Protein AF-A0A937XBZ3-F1 (afdb_monomer_lite)

Secondary structure (DSSP, 8-state):
--PPPP------SS-EEEEEEEEEEETTEEEEEEEEEEE---PPPPTT---EEEEE--TT---SEEEETTTTEEEEETTSHHHHHHHHT-HHHHHHHHHHHHHHHHHHHHTTTS-HHHHHHHHHHHHHHHHTT-

Structure (mmCIF, N/CA/C/O backbone):
data_AF-A0A937XBZ3-F1
#
_entry.id   AF-A0A937XBZ3-F1
#
loop_
_atom_site.group_PDB
_atom_site.id
_atom_site.type_symbol
_atom_site.label_atom_id
_atom_site.label_alt_id
_atom_site.label_comp_id
_atom_site.label_asym_id
_atom_site.label_entity_id
_atom_site.label_seq_id
_atom_site.pdbx_PDB_ins_code
_atom_site.Cartn_x
_atom_site.Cartn_y
_atom_site.Cartn_z
_atom_site.occupancy
_atom_site.B_iso_or_equiv
_atom_site.auth_seq_id
_atom_site.auth_comp_id
_atom_site.auth_asym_id
_atom_site.auth_atom_id
_atom_site.pdbx_PDB_model_num
ATOM 1 N N . THR A 1 1 ? -13.347 13.093 42.600 1.00 49.16 1 THR A N 1
ATOM 2 C CA . THR A 1 1 ? -13.948 12.603 41.342 1.00 49.16 1 THR A CA 1
ATOM 3 C C . THR A 1 1 ? -14.000 11.097 41.435 1.00 49.16 1 THR A C 1
ATOM 5 O O . THR A 1 1 ? -12.951 10.484 41.548 1.00 49.16 1 THR A O 1
ATOM 8 N N . ALA A 1 2 ? -15.192 10.512 41.553 1.00 55.62 2 ALA A N 1
ATOM 9 C CA . ALA A 1 2 ? -15.325 9.060 41.628 1.00 55.62 2 ALA A CA 1
ATOM 10 C C . ALA A 1 2 ? -15.100 8.494 40.222 1.00 55.62 2 ALA A C 1
ATOM 12 O O . ALA A 1 2 ? -15.876 8.796 39.316 1.00 55.62 2 ALA A O 1
ATOM 13 N N . GLU A 1 3 ? -14.011 7.757 40.021 1.00 67.31 3 GLU A N 1
ATOM 14 C CA . GLU A 1 3 ? -13.832 6.978 38.798 1.00 67.31 3 GLU A CA 1
ATOM 15 C C . GLU A 1 3 ? -14.975 5.960 38.705 1.00 67.31 3 GLU A C 1
ATOM 17 O O . GLU A 1 3 ? -15.281 5.256 39.669 1.00 67.31 3 GLU A O 1
ATOM 22 N N . GLY A 1 4 ? -15.673 5.959 37.567 1.00 68.94 4 GLY A N 1
ATOM 23 C CA . GLY A 1 4 ? -16.759 5.020 37.304 1.00 68.94 4 GLY A CA 1
ATOM 24 C C . GLY A 1 4 ? -16.253 3.581 37.126 1.00 68.94 4 GLY A C 1
ATOM 25 O O . GLY A 1 4 ? -15.047 3.354 37.020 1.00 68.94 4 GLY A O 1
ATOM 26 N N . PRO A 1 5 ? -17.161 2.592 37.071 1.00 72.06 5 PRO A N 1
ATOM 27 C CA . PRO A 1 5 ? -16.789 1.198 36.849 1.00 72.06 5 PRO A CA 1
ATOM 28 C C . PRO A 1 5 ? -16.111 1.014 35.483 1.00 72.06 5 PRO A C 1
ATOM 30 O O . PRO A 1 5 ? -16.562 1.558 34.475 1.00 72.06 5 PRO A O 1
ATOM 33 N N . THR A 1 6 ? -15.040 0.222 35.444 1.00 77.25 6 THR A N 1
ATOM 34 C CA . THR A 1 6 ? -14.333 -0.154 34.214 1.00 77.25 6 THR A CA 1
ATOM 35 C C . THR A 1 6 ? -14.788 -1.532 33.729 1.00 77.25 6 THR A C 1
ATOM 37 O O . THR A 1 6 ? -15.087 -2.420 34.526 1.00 77.25 6 THR A O 1
ATOM 40 N N . ALA A 1 7 ? -14.841 -1.722 32.408 1.00 73.06 7 ALA A N 1
ATOM 41 C CA . ALA A 1 7 ? -15.132 -3.010 31.781 1.00 73.06 7 ALA A CA 1
ATOM 42 C C . ALA A 1 7 ? -13.984 -3.390 30.840 1.00 73.06 7 ALA A C 1
ATOM 44 O O . ALA A 1 7 ? -13.518 -2.561 30.060 1.00 73.06 7 ALA A O 1
ATOM 45 N N . THR A 1 8 ? -13.534 -4.643 30.913 1.00 76.75 8 THR A N 1
ATOM 46 C CA . THR A 1 8 ? -12.537 -5.207 29.993 1.00 76.75 8 THR A CA 1
ATOM 47 C C . THR A 1 8 ? -13.205 -6.284 29.153 1.00 76.75 8 THR A C 1
ATOM 49 O O . THR A 1 8 ? -13.941 -7.113 29.686 1.00 76.75 8 THR A O 1
ATOM 52 N N . LEU A 1 9 ? -12.955 -6.271 27.846 1.00 72.94 9 LEU A N 1
ATOM 53 C CA . LEU A 1 9 ? -13.446 -7.280 26.913 1.00 72.94 9 LEU A CA 1
ATOM 54 C C . LEU A 1 9 ? -12.285 -8.171 26.479 1.00 72.94 9 LEU A C 1
ATOM 56 O O . LEU A 1 9 ? -11.186 -7.682 26.218 1.00 72.94 9 LEU A O 1
ATOM 60 N N . LEU A 1 10 ? -12.549 -9.469 26.371 1.00 76.00 10 LEU A N 1
ATOM 61 C CA . LEU A 1 10 ? -11.662 -10.402 25.689 1.00 76.00 10 LEU A CA 1
ATOM 62 C C . LEU A 1 10 ? -12.083 -10.450 24.222 1.00 76.00 10 LEU A C 1
ATOM 64 O O . LEU A 1 10 ? -13.251 -10.691 23.917 1.00 76.00 10 LEU A O 1
ATOM 68 N N . ALA A 1 11 ? -11.142 -10.170 23.325 1.00 74.75 11 ALA A N 1
ATOM 69 C CA . ALA A 1 11 ? -11.373 -10.348 21.902 1.00 74.75 11 ALA A CA 1
ATOM 70 C C . ALA A 1 11 ? -11.571 -11.837 21.571 1.00 74.75 11 ALA A C 1
ATOM 72 O O . ALA A 1 11 ? -11.030 -12.697 22.267 1.00 74.75 11 ALA A O 1
ATOM 73 N N . GLY A 1 12 ? -12.344 -12.124 20.520 1.00 71.38 12 GLY A N 1
ATOM 74 C CA . GLY A 1 12 ? -12.479 -13.483 19.992 1.00 71.38 12 GLY A CA 1
ATOM 75 C C . GLY A 1 12 ? -11.179 -13.999 19.366 1.00 71.38 12 GLY A C 1
ATOM 76 O O . GLY A 1 12 ? -10.202 -13.262 19.234 1.00 71.38 12 GLY A O 1
ATOM 77 N N . ASP A 1 13 ? -11.186 -15.268 18.957 1.00 72.62 13 ASP A N 1
ATOM 78 C CA . ASP A 1 13 ? -10.000 -15.934 18.400 1.00 72.62 13 ASP A CA 1
ATOM 79 C C . ASP A 1 13 ? -9.610 -15.429 16.997 1.00 72.62 13 ASP A C 1
ATOM 81 O O . ASP A 1 13 ? -8.480 -15.643 16.549 1.00 72.62 13 ASP A O 1
ATOM 85 N N . GLU A 1 14 ? -10.523 -14.740 16.308 1.00 72.62 14 GLU A N 1
ATOM 86 C CA . GLU A 1 14 ? -10.306 -14.191 14.970 1.00 72.62 14 GLU A CA 1
ATOM 87 C C . GLU A 1 14 ? -9.945 -12.700 14.993 1.00 72.62 14 GLU A C 1
ATOM 89 O O . GLU A 1 14 ? -10.428 -11.919 15.817 1.00 72.62 14 GLU A O 1
ATOM 94 N N . GLU A 1 15 ? -9.099 -12.295 14.043 1.00 80.12 15 GLU A N 1
ATOM 95 C CA . GLU A 1 15 ? -8.822 -10.883 13.784 1.00 80.12 15 GLU A CA 1
ATOM 96 C C . GLU A 1 15 ? -10.062 -10.193 13.212 1.00 80.12 15 GLU A C 1
ATOM 98 O O . GLU A 1 15 ? -10.763 -10.747 12.365 1.00 80.12 15 GLU A O 1
ATOM 103 N N . GLY A 1 16 ? -10.320 -8.954 13.627 1.00 79.12 16 GLY A N 1
ATOM 104 C CA . GLY A 1 16 ? -11.500 -8.248 13.148 1.00 79.12 16 GLY A CA 1
ATOM 105 C C . GLY A 1 16 ? -11.733 -6.879 13.767 1.00 79.12 16 GLY A C 1
ATOM 106 O O . GLY A 1 16 ? -11.054 -6.449 14.703 1.00 79.12 16 GLY A O 1
ATOM 107 N N . GLU A 1 17 ? -12.718 -6.182 13.206 1.00 80.19 17 GLU A N 1
ATOM 108 C CA . GLU A 1 17 ? -13.237 -4.930 13.747 1.00 80.19 17 GLU A CA 1
ATOM 109 C C . GLU A 1 17 ? -14.314 -5.232 14.795 1.00 80.19 17 GLU A C 1
ATOM 111 O O . GLU A 1 17 ? -15.304 -5.911 14.523 1.00 80.19 17 GLU A O 1
ATOM 116 N N . GLY A 1 18 ? -14.110 -4.724 16.006 1.00 78.69 18 GLY A N 1
ATOM 117 C CA . GLY A 1 18 ? -15.051 -4.803 17.112 1.00 78.69 18 GLY A CA 1
ATOM 118 C C . GLY A 1 18 ? -15.719 -3.459 17.387 1.00 78.69 18 GLY A C 1
ATOM 119 O O . GLY A 1 18 ? -15.201 -2.386 17.060 1.00 78.69 18 GLY A O 1
ATOM 120 N N . ARG A 1 19 ? -16.885 -3.518 18.032 1.00 84.31 19 ARG A N 1
ATOM 121 C CA . ARG A 1 19 ? -17.651 -2.349 18.471 1.00 84.31 19 ARG A CA 1
ATOM 122 C C . ARG A 1 19 ? -17.969 -2.472 19.954 1.00 84.31 19 ARG A C 1
ATOM 124 O O . ARG A 1 19 ? -18.525 -3.478 20.383 1.00 84.31 19 ARG A O 1
ATOM 131 N N . LEU A 1 20 ? -17.643 -1.434 20.714 1.00 85.12 20 LEU A N 1
ATOM 132 C CA . LEU A 1 20 ? -17.966 -1.304 22.129 1.00 85.12 20 LEU A CA 1
ATOM 133 C C . LEU A 1 20 ? -19.025 -0.216 22.282 1.00 85.12 20 LEU A C 1
ATOM 135 O O . LEU A 1 20 ? -18.815 0.909 21.835 1.00 85.12 20 LEU A O 1
ATOM 139 N N . SER A 1 21 ? -20.152 -0.552 22.906 1.00 87.38 21 SER A N 1
ATOM 140 C CA . SER A 1 21 ? -21.200 0.406 23.259 1.00 87.38 21 SER A CA 1
ATOM 141 C C . SER A 1 21 ? -21.373 0.420 24.773 1.00 87.38 21 SER A C 1
ATOM 143 O O . SER A 1 21 ? -21.530 -0.636 25.386 1.00 87.38 21 SER A O 1
ATOM 145 N N . VAL A 1 22 ? -21.314 1.605 25.379 1.00 87.31 22 VAL A N 1
ATOM 146 C CA . VAL A 1 22 ? -21.529 1.810 26.815 1.00 87.31 22 VAL A CA 1
ATOM 147 C C . VAL A 1 22 ? -22.778 2.647 27.000 1.00 87.31 22 VAL A C 1
ATOM 149 O O . VAL A 1 22 ? -22.914 3.704 26.388 1.00 87.31 22 VAL A O 1
ATOM 152 N N . THR A 1 23 ? -23.667 2.194 27.881 1.00 89.25 23 THR A N 1
ATOM 153 C CA . THR A 1 23 ? -24.791 2.995 28.370 1.00 89.25 23 THR A CA 1
ATOM 154 C C . THR A 1 23 ? -24.695 3.099 29.887 1.00 89.25 23 THR A C 1
ATOM 156 O O . THR A 1 23 ? -24.639 2.081 30.575 1.00 89.25 23 THR A O 1
ATOM 159 N N . ALA A 1 24 ? -24.660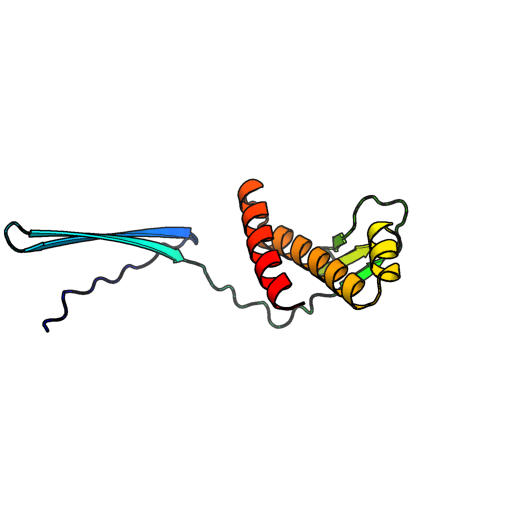 4.322 30.410 1.00 86.44 24 ALA A N 1
ATOM 160 C CA . ALA A 1 24 ? -24.639 4.606 31.840 1.00 86.44 24 ALA A CA 1
ATOM 161 C C . ALA A 1 24 ? -25.977 5.212 32.277 1.00 86.44 24 ALA A C 1
ATOM 163 O O . ALA A 1 24 ? -26.496 6.110 31.613 1.00 86.44 24 ALA A O 1
ATOM 164 N N . HIS A 1 25 ? -26.505 4.739 33.407 1.00 90.12 25 HIS A N 1
ATOM 165 C CA . HIS A 1 25 ? -27.750 5.221 34.004 1.00 90.12 25 HIS A CA 1
ATOM 166 C C . HIS A 1 25 ? -27.484 5.802 35.397 1.00 90.12 25 HIS A C 1
ATOM 168 O O . HIS A 1 25 ? -26.837 5.160 36.223 1.00 90.12 25 HIS A O 1
ATOM 174 N N . GLN A 1 26 ? -28.029 6.985 35.681 1.00 88.19 26 GLN A N 1
ATOM 175 C CA . GLN A 1 26 ? -28.051 7.577 37.020 1.00 88.19 26 GLN A CA 1
ATOM 176 C C . GLN A 1 26 ? -29.424 8.204 37.282 1.00 88.19 26 GLN A C 1
ATOM 178 O O . GLN A 1 26 ? -29.712 9.320 36.851 1.00 88.19 26 GLN A O 1
ATOM 183 N N . GLY A 1 27 ? -30.299 7.476 37.980 1.00 88.81 27 GLY A N 1
ATOM 184 C CA . GLY A 1 27 ? -31.701 7.878 38.120 1.00 88.81 27 GLY A CA 1
ATOM 185 C C . GLY A 1 27 ? -32.372 7.970 36.746 1.00 88.81 27 GLY A C 1
ATOM 186 O O . GLY A 1 27 ? -32.433 6.977 36.027 1.00 88.81 27 GLY A O 1
ATOM 187 N N . SER A 1 28 ? -32.838 9.163 36.366 1.00 90.00 28 SER A N 1
ATOM 188 C CA . SER A 1 28 ? -33.401 9.441 35.036 1.00 90.00 28 SER A CA 1
ATOM 189 C C . SER A 1 28 ? -32.363 9.852 33.983 1.00 90.00 28 SER A C 1
ATOM 191 O O . SER A 1 28 ? -32.716 9.994 32.815 1.00 90.00 28 SER A O 1
ATOM 193 N N . ALA A 1 29 ? -31.104 10.086 34.367 1.00 87.62 29 ALA A N 1
ATOM 194 C CA . ALA A 1 29 ? -30.054 10.472 33.431 1.00 87.62 29 ALA A CA 1
ATOM 195 C C . ALA A 1 29 ? -29.498 9.242 32.702 1.00 87.62 29 ALA A C 1
ATOM 197 O O . ALA A 1 29 ? -29.171 8.235 33.335 1.00 87.62 29 ALA A O 1
ATOM 198 N N . VAL A 1 30 ? -29.365 9.345 31.376 1.00 92.31 30 VAL A N 1
ATOM 199 C CA . VAL A 1 30 ? -28.784 8.313 30.508 1.00 92.31 30 VAL A CA 1
ATOM 200 C C . VAL A 1 30 ? -27.676 8.939 29.668 1.00 92.31 30 VAL A C 1
ATOM 202 O O . VAL A 1 30 ? -27.886 9.981 29.049 1.00 92.31 30 VAL A O 1
ATOM 205 N N . ALA A 1 31 ? -26.508 8.301 29.629 1.00 88.38 31 ALA A N 1
ATOM 206 C CA . ALA A 1 31 ? -25.397 8.675 28.758 1.00 88.38 31 ALA A CA 1
ATOM 207 C C . ALA A 1 31 ? -24.957 7.472 27.918 1.00 88.38 31 ALA A C 1
ATOM 209 O O . ALA A 1 31 ? -24.896 6.354 28.429 1.00 88.38 31 ALA A O 1
ATOM 210 N N . GLN A 1 32 ? -24.644 7.704 26.642 1.00 91.25 32 GLN A N 1
ATOM 211 C CA . GLN A 1 32 ? -24.221 6.670 25.697 1.00 91.25 32 GLN A CA 1
ATOM 212 C C . GLN A 1 32 ? -22.900 7.045 25.028 1.00 91.25 32 GLN A C 1
ATOM 214 O O . GLN A 1 32 ? -22.669 8.212 24.711 1.00 91.25 32 GLN A O 1
ATOM 219 N N . ALA A 1 33 ? -22.051 6.049 24.792 1.00 87.38 33 ALA A N 1
ATOM 220 C CA . ALA A 1 33 ? -20.818 6.196 24.030 1.00 87.38 33 ALA A CA 1
ATOM 221 C C . ALA A 1 33 ? -20.555 4.943 23.189 1.00 87.38 33 ALA A C 1
ATOM 223 O O . ALA A 1 33 ? -20.825 3.826 23.629 1.00 87.38 33 ALA A O 1
ATOM 224 N N . GLU A 1 34 ? -19.989 5.135 21.997 1.00 89.44 34 GLU A N 1
ATOM 225 C CA . GLU A 1 34 ? -19.580 4.054 21.101 1.00 89.44 34 GLU A CA 1
ATOM 226 C C . GLU A 1 34 ? -18.106 4.224 20.721 1.00 89.44 34 GLU A C 1
ATOM 228 O O . GLU A 1 34 ? -17.652 5.330 20.425 1.00 89.44 34 GLU A O 1
ATOM 233 N N . ALA A 1 35 ? -17.361 3.120 20.709 1.00 83.38 35 ALA A N 1
ATOM 234 C CA . ALA A 1 35 ? -15.989 3.064 20.226 1.00 83.38 35 ALA A CA 1
ATOM 235 C C . ALA A 1 35 ? -15.807 1.873 19.281 1.00 83.38 35 ALA A C 1
ATOM 237 O O . ALA A 1 35 ? -16.313 0.777 19.529 1.00 83.38 35 ALA A O 1
ATOM 238 N N . ARG A 1 36 ? -15.053 2.084 18.200 1.00 83.31 36 ARG A N 1
ATOM 239 C CA . ARG A 1 36 ? -14.619 1.020 17.287 1.00 83.31 36 ARG A CA 1
ATOM 240 C C . ARG A 1 36 ? -13.160 0.695 17.552 1.00 83.31 36 ARG A C 1
ATOM 242 O O . ARG A 1 36 ? -12.367 1.599 17.809 1.00 83.31 36 ARG A O 1
ATOM 249 N N . PHE A 1 37 ? -12.815 -0.583 17.492 1.00 79.50 37 PHE A N 1
ATOM 250 C CA . PHE A 1 37 ? -11.454 -1.052 17.724 1.00 79.50 37 PHE A CA 1
ATOM 251 C C . PHE A 1 37 ? -11.111 -2.191 16.768 1.00 79.50 37 PHE A C 1
ATOM 253 O O . PHE A 1 37 ? -11.990 -2.904 16.294 1.00 79.50 37 PHE A O 1
ATOM 260 N N . LEU A 1 38 ? -9.823 -2.355 16.483 1.00 79.50 38 LEU A N 1
ATOM 261 C CA . LEU A 1 38 ? -9.317 -3.409 15.612 1.00 79.50 38 LEU A CA 1
ATOM 262 C C . LEU A 1 38 ? -8.486 -4.381 16.448 1.00 79.50 38 LEU A C 1
ATOM 264 O O . LEU A 1 38 ? -7.554 -3.960 17.135 1.00 79.50 38 LEU A O 1
ATOM 268 N N . VAL A 1 39 ? -8.817 -5.667 16.385 1.00 83.50 39 VAL A N 1
ATOM 269 C CA . VAL A 1 39 ? -8.033 -6.734 17.011 1.00 83.50 39 VAL A CA 1
ATOM 270 C C . VAL A 1 39 ? -7.246 -7.427 15.915 1.00 83.50 39 VAL A C 1
ATOM 272 O O . VAL A 1 39 ? -7.828 -8.026 15.017 1.00 83.50 39 VAL A O 1
ATOM 275 N N . LEU A 1 40 ? -5.921 -7.336 15.995 1.00 77.62 40 LEU A N 1
ATOM 276 C CA . LEU A 1 40 ? -5.004 -7.996 15.073 1.00 77.62 40 LEU A CA 1
ATOM 277 C C . LEU A 1 40 ? -4.054 -8.887 15.866 1.00 77.62 40 LEU A C 1
ATOM 279 O O . LEU A 1 40 ? -3.494 -8.448 16.877 1.00 77.62 40 LEU A O 1
ATOM 283 N N . GLN A 1 41 ? -3.802 -10.105 15.392 1.00 73.62 41 GLN A N 1
ATOM 284 C CA . GLN A 1 41 ? -2.655 -10.854 15.860 1.00 73.62 41 GLN A CA 1
ATOM 285 C C . GLN A 1 41 ? -1.418 -10.234 15.228 1.00 73.62 41 GLN A C 1
ATOM 287 O O . GLN A 1 41 ? -1.192 -10.263 14.017 1.00 73.62 41 GLN A O 1
ATOM 292 N N . VAL A 1 42 ? -0.547 -9.697 16.076 1.00 62.56 42 VAL A N 1
ATOM 293 C CA . VAL A 1 42 ? 0.797 -9.342 15.639 1.00 62.56 42 VAL A CA 1
ATOM 294 C C . VAL A 1 42 ? 1.545 -10.650 15.403 1.00 62.56 42 VAL A C 1
ATOM 296 O O . VAL A 1 42 ? 2.237 -11.165 16.285 1.00 62.56 42 VAL A O 1
ATOM 299 N N . LYS A 1 43 ? 1.422 -11.212 14.196 1.00 57.06 43 LYS A N 1
ATOM 300 C CA . LYS A 1 43 ? 2.374 -12.218 13.728 1.00 57.06 43 LYS A CA 1
ATOM 301 C C . LYS A 1 43 ? 3.737 -11.555 13.837 1.00 57.06 43 LYS A C 1
ATOM 303 O O . LYS A 1 43 ? 3.958 -10.509 13.222 1.00 57.06 43 LYS A O 1
ATOM 308 N N . LYS A 1 44 ? 4.635 -12.108 14.666 1.00 45.84 44 LYS A N 1
ATOM 309 C CA . LYS A 1 44 ? 6.026 -11.641 14.725 1.00 45.84 44 LYS A CA 1
ATOM 310 C C . LYS A 1 44 ? 6.491 -11.524 13.284 1.00 45.84 44 LYS A C 1
ATOM 312 O O . LYS A 1 44 ? 6.516 -12.537 12.586 1.00 45.84 44 LYS A O 1
ATOM 317 N N . ALA A 1 45 ? 6.816 -10.303 12.852 1.00 48.59 45 ALA A N 1
ATOM 318 C CA . ALA A 1 45 ? 7.459 -10.092 11.570 1.00 48.59 45 ALA A CA 1
ATOM 319 C C . ALA A 1 45 ? 8.603 -11.101 11.512 1.00 48.59 45 ALA A C 1
ATOM 321 O O . ALA A 1 45 ? 9.462 -11.100 12.404 1.00 48.59 45 ALA A O 1
ATOM 322 N N . ALA A 1 46 ? 8.545 -12.031 10.554 1.00 47.97 46 ALA A N 1
ATOM 323 C CA . ALA A 1 46 ? 9.601 -13.009 10.373 1.00 47.97 46 ALA A CA 1
ATOM 324 C C . ALA A 1 46 ? 10.912 -12.221 10.371 1.00 47.97 46 ALA A C 1
ATOM 326 O O . ALA A 1 46 ? 11.050 -11.268 9.598 1.00 47.97 46 ALA A O 1
ATOM 327 N N . ARG A 1 47 ? 11.803 -12.522 11.329 1.00 41.81 47 ARG A N 1
ATOM 328 C CA . ARG A 1 47 ? 13.050 -11.778 11.537 1.00 41.81 47 ARG A CA 1
ATOM 329 C C . ARG A 1 47 ? 13.755 -11.648 10.188 1.00 41.81 47 ARG A C 1
ATOM 331 O O . ARG A 1 47 ? 14.301 -12.620 9.688 1.00 41.81 47 ARG A O 1
ATOM 338 N N . GLY A 1 48 ? 13.719 -10.447 9.617 1.00 48.12 48 GLY A N 1
ATOM 339 C CA . GLY A 1 48 ? 14.527 -10.065 8.471 1.00 48.12 48 GLY A CA 1
ATOM 340 C C . GLY A 1 48 ? 14.375 -10.932 7.222 1.00 48.12 48 GLY A C 1
ATOM 341 O O . GLY A 1 48 ? 15.394 -11.301 6.642 1.00 48.12 48 GLY A O 1
ATOM 342 N N . HIS A 1 49 ? 13.159 -11.173 6.717 1.00 49.00 49 HIS A N 1
ATOM 343 C CA . HIS A 1 49 ? 13.072 -11.316 5.262 1.00 49.00 49 HIS A CA 1
ATOM 344 C C . HIS A 1 49 ? 13.466 -9.967 4.669 1.00 49.00 49 HIS A C 1
ATOM 346 O O . HIS A 1 49 ? 12.699 -9.006 4.688 1.00 49.00 49 HIS A O 1
ATOM 352 N N . LYS A 1 50 ? 14.724 -9.868 4.234 1.00 55.97 50 LYS A N 1
ATOM 353 C CA . LYS A 1 50 ? 15.218 -8.732 3.468 1.00 55.97 50 LYS A CA 1
ATOM 354 C C . LYS A 1 50 ? 14.293 -8.649 2.259 1.00 55.97 50 LYS A C 1
ATOM 356 O O . LYS A 1 50 ? 14.339 -9.533 1.414 1.00 55.97 50 LYS A O 1
ATOM 361 N N . LEU A 1 51 ? 13.396 -7.666 2.229 1.00 65.75 51 LEU A N 1
ATOM 362 C CA . LEU A 1 51 ? 12.552 -7.429 1.067 1.00 65.75 51 LEU A CA 1
ATOM 363 C C . LEU A 1 51 ? 13.505 -7.060 -0.068 1.00 65.75 51 LEU A C 1
ATOM 365 O O . LEU A 1 51 ? 14.071 -5.964 -0.083 1.00 65.75 51 LEU A O 1
ATOM 369 N N . LEU A 1 52 ? 13.788 -8.019 -0.942 1.00 83.62 52 LEU A N 1
ATOM 370 C CA . LEU A 1 52 ? 14.714 -7.805 -2.038 1.00 83.62 52 LEU A CA 1
ATOM 371 C C . LEU A 1 52 ? 13.952 -7.104 -3.156 1.00 83.62 52 LEU A C 1
ATOM 373 O O . LEU A 1 52 ? 12.840 -7.497 -3.511 1.00 83.62 52 LEU A O 1
ATOM 377 N N . LEU A 1 53 ? 14.553 -6.041 -3.680 1.00 92.75 53 LEU A N 1
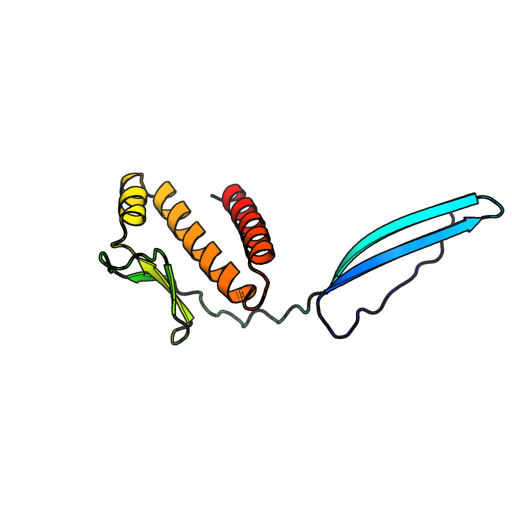ATOM 378 C CA . LEU A 1 53 ? 14.067 -5.328 -4.852 1.00 92.75 53 LEU A CA 1
ATOM 379 C C . LEU A 1 53 ? 14.983 -5.674 -6.016 1.00 92.75 53 LEU A C 1
ATOM 381 O O . LEU A 1 53 ? 16.190 -5.441 -5.932 1.00 92.75 53 LEU A O 1
ATOM 385 N N . GLU A 1 54 ? 14.420 -6.188 -7.100 1.00 95.19 54 GLU A N 1
ATOM 386 C CA . GLU A 1 54 ? 15.189 -6.608 -8.266 1.00 95.19 54 GLU A CA 1
ATOM 387 C C . GLU A 1 54 ? 14.776 -5.813 -9.511 1.00 95.19 54 GLU A C 1
ATOM 389 O O . GLU A 1 54 ? 13.622 -5.892 -9.942 1.00 95.19 54 GLU A O 1
ATOM 394 N N . PRO A 1 55 ? 15.693 -5.029 -10.107 1.00 96.56 55 PRO A N 1
ATOM 395 C CA . PRO A 1 55 ? 15.447 -4.419 -11.401 1.00 96.56 55 PRO A CA 1
ATOM 396 C C . PRO A 1 55 ? 15.463 -5.493 -12.484 1.00 96.56 55 PRO A C 1
ATOM 398 O O . PRO A 1 55 ? 16.431 -6.238 -12.618 1.00 96.56 55 PRO A O 1
ATOM 401 N N . VAL A 1 56 ? 14.432 -5.516 -13.318 1.00 97.06 56 VAL A N 1
ATOM 402 C CA . VAL A 1 56 ? 14.353 -6.424 -14.467 1.00 97.06 56 VAL A CA 1
ATOM 403 C C . VAL A 1 56 ? 14.024 -5.645 -15.728 1.00 97.06 56 VAL A C 1
ATOM 405 O O . VAL A 1 56 ? 13.202 -4.731 -15.711 1.00 97.06 56 VAL A O 1
ATOM 408 N N . ASN A 1 57 ? 14.687 -5.974 -16.834 1.00 97.56 57 ASN A N 1
ATOM 409 C CA . ASN A 1 57 ? 14.447 -5.313 -18.113 1.00 97.56 57 ASN A CA 1
ATOM 410 C C . ASN A 1 57 ? 13.487 -6.152 -18.964 1.00 97.56 57 ASN A C 1
ATOM 412 O O . ASN A 1 57 ? 13.873 -7.190 -19.511 1.00 97.56 57 ASN A O 1
ATOM 416 N N . ARG A 1 58 ? 12.222 -5.725 -19.020 1.00 97.25 58 ARG A N 1
ATOM 417 C CA . ARG A 1 58 ? 11.136 -6.405 -19.736 1.00 97.25 58 ARG A CA 1
ATOM 418 C C . ARG A 1 58 ? 10.259 -5.376 -20.470 1.00 97.25 58 ARG A C 1
ATOM 420 O O . ARG A 1 58 ? 9.126 -5.146 -20.065 1.00 97.25 58 ARG A O 1
ATOM 427 N N . PRO A 1 59 ? 10.768 -4.700 -21.510 1.00 95.25 59 PRO A N 1
ATOM 428 C CA . PRO A 1 59 ? 10.074 -3.569 -22.137 1.00 95.25 59 PRO A CA 1
ATOM 429 C C . PRO A 1 59 ? 8.741 -3.951 -22.799 1.00 95.25 59 PRO A C 1
ATOM 431 O O . PRO A 1 59 ? 7.857 -3.109 -22.906 1.00 95.25 59 PRO A O 1
ATOM 434 N N . GLU A 1 60 ? 8.590 -5.211 -23.205 1.00 96.19 60 GLU A N 1
ATOM 435 C CA . GLU A 1 60 ? 7.374 -5.740 -23.840 1.00 96.19 60 GLU A CA 1
ATOM 436 C C . GLU A 1 60 ? 6.271 -6.089 -22.829 1.00 96.19 60 GLU A C 1
ATOM 438 O O . GLU A 1 60 ? 5.114 -6.274 -23.194 1.00 96.19 60 GLU A O 1
ATOM 443 N N . GLU A 1 61 ? 6.610 -6.158 -21.542 1.00 96.12 61 GLU A N 1
ATOM 444 C CA . GLU A 1 61 ? 5.678 -6.543 -20.492 1.00 96.12 61 GLU A CA 1
ATOM 445 C C . GLU A 1 61 ? 4.895 -5.329 -19.951 1.00 96.12 61 GLU A C 1
ATOM 447 O O . GLU A 1 61 ? 5.501 -4.314 -19.582 1.00 96.12 61 GLU A O 1
ATOM 452 N N . PRO A 1 62 ? 3.557 -5.417 -19.802 1.00 95.69 62 PRO A N 1
ATOM 453 C CA . PRO A 1 62 ? 2.723 -4.278 -19.401 1.00 95.69 62 PRO A CA 1
ATOM 454 C C . PRO A 1 62 ? 2.793 -3.951 -17.898 1.00 95.69 62 PRO A C 1
ATOM 456 O O . PRO A 1 62 ? 2.304 -2.907 -17.449 1.00 95.69 62 PRO A O 1
ATOM 459 N N . TRP A 1 63 ? 3.359 -4.843 -17.082 1.00 96.88 63 TRP A N 1
ATOM 460 C CA . TRP A 1 63 ? 3.457 -4.652 -15.639 1.00 96.88 63 TRP A CA 1
ATOM 461 C C . TRP A 1 63 ? 4.668 -3.790 -15.257 1.00 96.88 63 TRP A C 1
ATOM 463 O O . TRP A 1 63 ? 5.726 -3.794 -15.884 1.00 96.88 63 TRP A O 1
ATOM 473 N N . ARG A 1 64 ? 4.495 -3.028 -14.172 1.00 98.12 64 ARG A N 1
ATOM 474 C CA . ARG A 1 64 ? 5.515 -2.114 -13.624 1.00 98.12 64 ARG A CA 1
ATOM 475 C C . ARG A 1 64 ? 6.315 -2.759 -12.496 1.00 98.12 64 ARG A C 1
ATOM 477 O O . ARG A 1 64 ? 7.504 -2.497 -12.356 1.00 98.12 64 ARG A O 1
ATOM 484 N N . SER A 1 65 ? 5.648 -3.600 -11.714 1.00 97.75 65 SER A N 1
ATOM 485 C CA . SER A 1 65 ? 6.231 -4.440 -10.673 1.00 97.75 65 SER A CA 1
ATOM 486 C C . SER A 1 65 ? 5.376 -5.681 -10.455 1.00 97.75 65 SER A C 1
ATOM 488 O O . SER A 1 65 ? 4.194 -5.665 -10.829 1.00 97.75 65 SER A O 1
ATOM 490 N N . ARG A 1 66 ? 5.971 -6.712 -9.850 1.00 95.38 66 ARG A N 1
ATOM 491 C CA . ARG A 1 66 ? 5.283 -7.927 -9.404 1.00 95.38 66 ARG A CA 1
ATOM 492 C C . ARG A 1 66 ? 6.018 -8.605 -8.247 1.00 95.38 66 ARG A C 1
ATOM 494 O O . ARG A 1 66 ? 7.243 -8.505 -8.144 1.00 95.38 66 ARG A O 1
ATOM 501 N N . TRP A 1 67 ? 5.279 -9.346 -7.431 1.00 93.56 67 TRP A N 1
ATOM 502 C CA . TRP A 1 67 ? 5.831 -10.282 -6.455 1.00 93.56 67 TRP A CA 1
ATOM 503 C C . TRP A 1 67 ? 6.309 -11.575 -7.132 1.00 93.56 67 TRP A C 1
ATOM 505 O O . TRP A 1 67 ? 5.540 -12.235 -7.832 1.00 93.56 67 TRP A O 1
ATOM 515 N N . ALA A 1 68 ? 7.568 -11.954 -6.906 1.00 90.69 68 ALA A N 1
ATOM 516 C CA . ALA A 1 68 ? 8.148 -13.228 -7.321 1.00 90.69 68 ALA A CA 1
ATOM 517 C C . ALA A 1 68 ? 8.164 -14.201 -6.122 1.00 90.69 68 ALA A C 1
ATOM 519 O O . ALA A 1 68 ? 9.115 -14.184 -5.332 1.00 90.69 68 ALA A O 1
ATOM 520 N N . PRO A 1 69 ? 7.137 -15.060 -5.955 1.00 82.44 69 PRO A N 1
ATOM 521 C CA . PRO A 1 69 ? 6.947 -15.848 -4.735 1.00 82.44 69 PRO A CA 1
ATOM 522 C C . PRO A 1 69 ? 8.040 -16.891 -4.500 1.00 82.44 69 PRO A C 1
ATOM 524 O O . PRO A 1 69 ? 8.379 -17.162 -3.356 1.00 82.44 69 PRO A O 1
ATOM 527 N N . SER A 1 70 ? 8.641 -17.434 -5.562 1.00 84.50 70 SER A N 1
ATOM 528 C CA . SER A 1 70 ? 9.723 -18.423 -5.457 1.00 84.50 70 SER A CA 1
ATOM 529 C C . SER A 1 70 ? 10.994 -17.869 -4.813 1.00 84.50 70 SER A C 1
ATOM 531 O O . SER A 1 70 ? 11.805 -18.636 -4.300 1.00 84.50 70 SER A O 1
ATOM 533 N N . ARG A 1 71 ? 11.182 -16.545 -4.852 1.00 84.50 71 ARG A N 1
ATOM 534 C CA . ARG A 1 71 ? 12.387 -15.866 -4.359 1.00 84.50 71 ARG A CA 1
ATOM 535 C C . ARG A 1 71 ? 12.087 -14.827 -3.276 1.00 84.50 71 ARG A C 1
ATOM 537 O O . ARG A 1 71 ? 13.019 -14.233 -2.744 1.00 84.50 71 ARG A O 1
ATOM 544 N N . SER A 1 72 ? 10.811 -14.602 -2.956 1.00 85.81 72 SER A N 1
ATOM 545 C CA . SER A 1 72 ? 10.346 -13.544 -2.048 1.00 85.81 72 SER A CA 1
ATOM 546 C C . SER A 1 72 ? 10.909 -12.159 -2.404 1.00 85.81 72 SER A C 1
ATOM 548 O O . SER A 1 72 ? 11.393 -11.421 -1.543 1.00 85.81 72 SER A O 1
ATOM 550 N N . VAL A 1 73 ? 10.883 -11.826 -3.699 1.00 91.31 73 VAL A N 1
ATOM 551 C CA . VAL A 1 73 ? 11.459 -10.596 -4.269 1.00 91.31 73 VAL A CA 1
ATOM 552 C C . VAL A 1 73 ? 10.375 -9.779 -4.960 1.00 91.31 73 VAL A C 1
ATOM 554 O O . VAL A 1 73 ? 9.490 -10.332 -5.613 1.00 91.31 73 VAL A O 1
ATOM 557 N N . ILE A 1 74 ? 10.472 -8.455 -4.862 1.00 95.25 74 ILE A N 1
ATOM 558 C CA . ILE A 1 74 ? 9.709 -7.535 -5.707 1.00 95.25 74 ILE A CA 1
ATOM 559 C C . ILE A 1 74 ? 10.545 -7.219 -6.942 1.00 95.25 74 ILE A C 1
ATOM 561 O O . ILE A 1 74 ? 11.572 -6.542 -6.864 1.00 95.25 74 ILE A O 1
ATOM 565 N N . GLU A 1 75 ? 10.083 -7.684 -8.095 1.00 96.62 75 GLU A N 1
ATOM 566 C CA . GLU A 1 75 ? 10.654 -7.306 -9.381 1.00 96.62 75 GLU A CA 1
ATOM 567 C C . GLU A 1 75 ? 10.048 -5.970 -9.823 1.00 96.62 75 GLU A C 1
ATOM 569 O O . GLU A 1 75 ? 8.826 -5.811 -9.798 1.00 96.62 75 GLU A O 1
ATOM 574 N N . TYR A 1 76 ? 10.872 -5.010 -10.251 1.00 97.62 76 TYR A N 1
ATOM 575 C CA . TYR A 1 76 ? 10.407 -3.766 -10.872 1.00 97.62 76 TYR A CA 1
ATOM 576 C C . TYR A 1 76 ? 10.983 -3.604 -12.279 1.00 97.62 76 TYR A C 1
ATOM 578 O O . TYR A 1 76 ? 12.180 -3.769 -12.521 1.00 97.62 76 TYR A O 1
ATOM 586 N N . ASN A 1 77 ? 10.103 -3.285 -13.225 1.00 98.12 77 ASN A N 1
ATOM 587 C CA . ASN A 1 77 ? 10.425 -3.271 -14.642 1.00 98.12 77 ASN A CA 1
ATOM 588 C C . ASN A 1 77 ? 11.120 -1.962 -15.030 1.00 98.12 77 ASN A C 1
ATOM 590 O O . ASN A 1 77 ? 10.476 -0.918 -15.170 1.00 98.12 77 ASN A O 1
ATOM 594 N N . ILE A 1 78 ? 12.435 -2.022 -15.230 1.00 98.19 78 ILE A N 1
ATOM 595 C CA . ILE A 1 78 ? 13.237 -0.865 -15.644 1.00 98.19 78 ILE A CA 1
ATOM 596 C C . ILE A 1 78 ? 13.079 -0.530 -17.133 1.00 98.19 78 ILE A C 1
ATOM 598 O O . ILE A 1 78 ? 13.426 0.575 -17.545 1.00 98.19 78 ILE A O 1
ATOM 602 N N . GLY A 1 79 ? 12.548 -1.467 -17.926 1.00 97.50 79 GLY A N 1
ATOM 603 C CA . GLY A 1 79 ? 12.244 -1.277 -19.347 1.00 97.50 79 GLY A CA 1
ATOM 604 C C . GLY A 1 79 ? 10.903 -0.584 -19.599 1.00 97.50 79 GLY A C 1
ATOM 605 O O . GLY A 1 79 ? 10.651 -0.119 -20.706 1.00 97.50 79 GLY A O 1
ATOM 606 N N . HIS A 1 80 ? 10.041 -0.476 -18.584 1.00 98.31 80 HIS A N 1
ATOM 607 C CA . HIS A 1 80 ? 8.719 0.130 -18.728 1.00 98.31 80 HIS A CA 1
ATOM 608 C C . HIS A 1 80 ? 8.810 1.660 -18.903 1.00 98.31 80 HIS A C 1
ATOM 610 O O . HIS A 1 80 ? 9.538 2.340 -18.173 1.00 98.31 80 HIS A O 1
ATOM 616 N N . ALA A 1 81 ? 7.986 2.234 -19.789 1.00 96.94 81 ALA A N 1
ATOM 617 C CA . ALA A 1 81 ? 7.984 3.669 -20.109 1.00 96.94 81 ALA A CA 1
ATOM 618 C C . ALA A 1 81 ? 7.911 4.578 -18.865 1.00 96.94 81 ALA A C 1
ATOM 620 O O . ALA A 1 81 ? 8.687 5.522 -18.736 1.00 96.94 81 ALA A O 1
ATOM 621 N N . ASN A 1 82 ? 7.040 4.264 -17.899 1.00 97.69 82 ASN A N 1
ATOM 622 C CA . ASN A 1 82 ? 6.938 5.017 -16.640 1.00 97.69 82 ASN A CA 1
ATOM 623 C C . ASN A 1 82 ? 8.242 5.037 -15.821 1.00 97.69 82 ASN A C 1
ATOM 625 O O . ASN A 1 82 ? 8.546 6.061 -15.213 1.00 97.69 82 ASN A O 1
ATOM 629 N N . TYR A 1 83 ? 9.014 3.943 -15.802 1.00 98.25 83 TYR A N 1
ATOM 630 C CA . TYR A 1 83 ? 10.306 3.918 -15.109 1.00 98.25 83 TYR A CA 1
ATOM 631 C C . TYR A 1 83 ? 11.295 4.852 -15.805 1.00 98.25 83 TYR A C 1
ATOM 633 O O . TYR A 1 83 ? 11.937 5.675 -15.154 1.00 98.25 83 TYR A O 1
ATOM 641 N N . ILE A 1 84 ? 11.369 4.768 -17.137 1.00 97.94 84 ILE A N 1
ATOM 642 C CA . ILE A 1 84 ? 12.226 5.627 -17.961 1.00 97.94 84 ILE A CA 1
ATOM 643 C C . ILE A 1 84 ? 11.861 7.099 -17.732 1.00 97.94 84 ILE A C 1
ATOM 645 O O . ILE A 1 84 ? 12.734 7.907 -17.424 1.00 97.94 84 ILE A O 1
ATOM 649 N N . GLN A 1 85 ? 10.572 7.443 -17.777 1.00 98.06 85 GLN A N 1
ATOM 650 C CA . GLN A 1 85 ? 10.093 8.798 -17.500 1.00 98.06 85 GLN A CA 1
ATOM 651 C C . GLN A 1 85 ? 10.441 9.265 -16.079 1.00 98.06 85 GLN A C 1
ATOM 653 O O . GLN A 1 85 ? 10.918 10.385 -15.902 1.00 98.06 85 GLN A O 1
ATOM 658 N N . ALA A 1 86 ? 10.245 8.425 -15.059 1.00 97.81 86 ALA A N 1
ATOM 659 C CA . ALA A 1 86 ? 10.600 8.764 -13.682 1.00 97.81 86 ALA A CA 1
ATOM 660 C C . ALA A 1 86 ? 12.112 8.988 -13.518 1.00 97.81 86 ALA A C 1
ATOM 662 O O . ALA A 1 86 ? 12.523 9.931 -12.840 1.00 97.81 86 ALA A O 1
ATOM 663 N N . LYS A 1 87 ? 12.935 8.168 -14.185 1.00 98.06 87 LYS A N 1
ATOM 664 C CA . LYS A 1 87 ? 14.397 8.298 -14.218 1.00 98.06 87 LYS A CA 1
ATOM 665 C C . LYS A 1 87 ? 14.836 9.598 -14.895 1.00 98.06 87 LYS A C 1
ATOM 667 O O . LYS A 1 87 ? 15.690 10.292 -14.347 1.00 98.06 87 LYS A O 1
ATOM 672 N N . LEU A 1 88 ? 14.228 9.958 -16.028 1.00 98.31 88 LEU A N 1
ATOM 673 C CA . LEU A 1 88 ? 14.494 11.218 -16.737 1.00 98.31 88 LEU A CA 1
ATOM 674 C C . LEU A 1 88 ? 14.161 12.449 -15.881 1.00 98.31 88 LEU A C 1
ATOM 676 O O . LEU A 1 88 ? 14.867 13.449 -15.936 1.00 98.31 88 LEU A O 1
ATOM 680 N N . ARG A 1 89 ? 13.132 12.362 -15.029 1.00 97.56 89 ARG A N 1
ATOM 681 C CA . ARG A 1 89 ? 12.746 13.422 -14.078 1.00 97.56 89 ARG A CA 1
ATOM 682 C C . ARG A 1 89 ? 13.653 13.513 -12.839 1.00 97.56 89 ARG A C 1
AT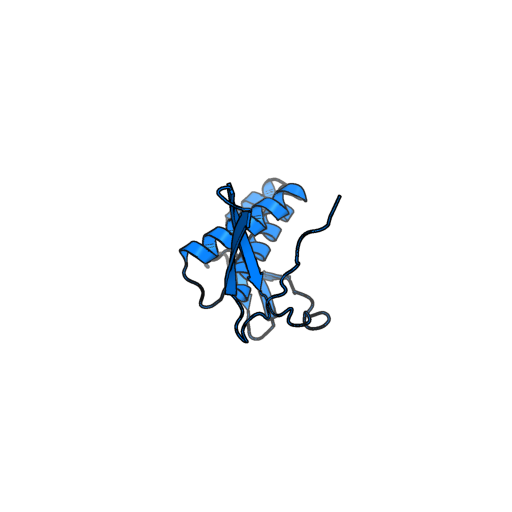OM 684 O O . ARG A 1 89 ? 13.386 14.317 -11.944 1.00 97.56 89 ARG A O 1
ATOM 691 N N . GLY A 1 90 ? 14.699 12.694 -12.747 1.00 97.81 90 GLY A N 1
ATOM 692 C CA . GLY A 1 90 ? 15.71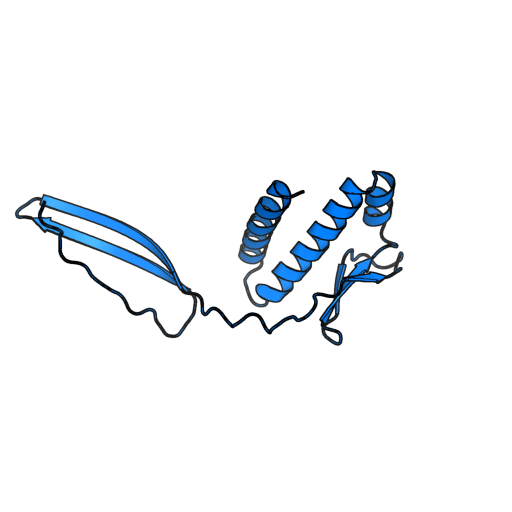8 12.756 -11.701 1.00 97.81 90 GLY A CA 1
ATOM 693 C C . GLY A 1 90 ? 15.503 11.807 -10.517 1.00 97.81 90 GLY A C 1
ATOM 694 O O . GLY A 1 90 ? 14.453 11.188 -10.339 1.00 97.81 90 GLY A O 1
ATOM 695 N N . LYS A 1 91 ? 16.536 11.706 -9.666 1.00 96.12 91 LYS A N 1
ATOM 696 C CA . LYS A 1 91 ? 16.636 10.698 -8.589 1.00 96.12 91 LYS A CA 1
ATOM 697 C C . LYS A 1 91 ? 15.450 10.705 -7.619 1.00 96.12 91 LYS A C 1
ATOM 699 O O . LYS A 1 91 ? 14.985 9.638 -7.236 1.00 96.12 91 LYS A O 1
ATOM 704 N N . LYS A 1 92 ? 14.934 11.884 -7.251 1.00 95.38 92 LYS A N 1
ATOM 705 C CA . LYS A 1 92 ? 13.794 12.009 -6.325 1.00 95.38 92 LYS A CA 1
ATOM 706 C C . LYS A 1 92 ? 12.513 11.402 -6.906 1.00 95.38 92 LYS A C 1
ATOM 708 O O . LYS A 1 92 ? 11.796 10.686 -6.214 1.00 95.38 92 LYS A O 1
ATOM 713 N N . ASN A 1 93 ? 12.243 11.664 -8.185 1.00 96.56 93 ASN A N 1
ATOM 714 C CA . ASN A 1 93 ? 11.082 11.112 -8.882 1.00 96.56 93 ASN A CA 1
ATOM 715 C C . ASN A 1 93 ? 11.213 9.601 -9.070 1.00 96.56 93 ASN A C 1
ATOM 717 O O . ASN A 1 93 ? 10.246 8.877 -8.854 1.00 96.56 93 ASN A O 1
ATOM 721 N N . LEU A 1 94 ? 12.417 9.124 -9.391 1.00 97.12 94 LEU A N 1
ATOM 722 C CA . LEU A 1 94 ? 12.695 7.696 -9.480 1.00 97.12 94 LEU A CA 1
ATOM 723 C C . LEU A 1 94 ? 12.483 6.979 -8.139 1.00 97.12 94 LEU A C 1
ATOM 725 O O . LEU A 1 94 ? 11.828 5.941 -8.108 1.00 97.12 94 LEU A O 1
ATOM 729 N N . LEU A 1 95 ? 12.982 7.545 -7.034 1.00 95.38 95 LEU A N 1
ATOM 730 C CA . LEU A 1 95 ? 12.789 6.985 -5.695 1.00 95.38 95 LEU A CA 1
ATOM 731 C C . LEU A 1 95 ? 11.302 6.895 -5.340 1.00 95.38 95 LEU A C 1
ATOM 733 O O . LEU A 1 95 ? 10.841 5.837 -4.921 1.00 95.38 95 LEU A O 1
ATOM 737 N N . ARG A 1 96 ? 10.542 7.976 -5.558 1.00 95.75 96 ARG A N 1
ATOM 738 C CA . ARG A 1 96 ? 9.087 7.987 -5.334 1.00 95.75 96 ARG A CA 1
ATOM 739 C C . ARG A 1 96 ? 8.366 6.952 -6.180 1.00 95.75 96 ARG A C 1
ATOM 741 O O . ARG A 1 96 ? 7.519 6.232 -5.664 1.00 95.75 96 ARG A O 1
ATOM 748 N N . TYR A 1 97 ? 8.724 6.849 -7.456 1.00 96.94 97 TYR A N 1
ATOM 749 C CA . TYR A 1 97 ? 8.147 5.859 -8.356 1.00 96.94 97 TYR A CA 1
ATOM 750 C C . TYR A 1 97 ? 8.390 4.431 -7.853 1.00 96.94 97 TYR A C 1
ATOM 752 O O . TYR A 1 97 ? 7.436 3.678 -7.687 1.00 96.94 97 TYR A O 1
ATOM 760 N N . VAL A 1 98 ? 9.642 4.073 -7.545 1.00 96.44 98 VAL A N 1
ATOM 761 C CA . VAL A 1 98 ? 9.983 2.733 -7.040 1.00 96.44 98 VAL A CA 1
ATOM 762 C C . VAL A 1 98 ? 9.306 2.459 -5.695 1.00 96.44 98 VAL A C 1
ATOM 764 O O . VAL A 1 98 ? 8.768 1.374 -5.501 1.00 96.44 98 VAL A O 1
ATOM 767 N N . ALA A 1 99 ? 9.253 3.437 -4.791 1.00 95.19 99 ALA A N 1
ATOM 768 C CA . ALA A 1 99 ? 8.593 3.278 -3.499 1.00 95.19 99 ALA A CA 1
ATOM 769 C C . ALA A 1 99 ? 7.085 2.990 -3.633 1.00 95.19 99 ALA A C 1
ATOM 771 O O . ALA A 1 99 ? 6.564 2.134 -2.921 1.00 95.19 99 ALA A O 1
ATOM 772 N N . LEU A 1 100 ? 6.395 3.632 -4.582 1.00 96.88 100 LEU A N 1
ATOM 773 C CA . LEU A 1 100 ? 4.985 3.345 -4.874 1.00 96.88 100 LEU A CA 1
ATOM 774 C C . LEU A 1 100 ? 4.778 1.939 -5.451 1.00 96.88 100 LEU A C 1
ATOM 776 O O . LEU A 1 100 ? 3.781 1.290 -5.136 1.00 96.88 100 LEU A O 1
ATOM 780 N N . LEU A 1 101 ? 5.715 1.445 -6.267 1.00 97.00 101 LEU A N 1
ATOM 781 C CA . LEU A 1 101 ? 5.672 0.063 -6.751 1.00 97.00 101 LEU A CA 1
ATOM 782 C C . LEU A 1 101 ? 5.818 -0.938 -5.603 1.00 97.00 101 LEU A C 1
ATOM 784 O O . LEU A 1 101 ? 5.065 -1.906 -5.537 1.00 97.00 101 LEU A O 1
ATOM 788 N N . VAL A 1 102 ? 6.737 -0.675 -4.671 1.00 94.56 102 VAL A N 1
ATOM 789 C CA . VAL A 1 102 ? 6.920 -1.505 -3.474 1.00 94.56 102 VAL A CA 1
ATOM 790 C C . VAL A 1 102 ? 5.671 -1.492 -2.597 1.00 94.56 102 VAL A C 1
ATOM 792 O O . VAL A 1 102 ? 5.206 -2.554 -2.195 1.00 94.56 102 VAL A O 1
ATOM 795 N N . ALA A 1 103 ? 5.088 -0.316 -2.352 1.00 95.06 103 ALA A N 1
ATOM 796 C CA . ALA A 1 103 ? 3.837 -0.184 -1.609 1.00 95.06 103 ALA A CA 1
ATOM 797 C C . ALA A 1 103 ? 2.713 -1.029 -2.228 1.00 95.06 103 ALA A C 1
ATOM 799 O O . ALA A 1 103 ? 2.048 -1.776 -1.514 1.00 95.06 103 ALA A O 1
ATOM 800 N N . LYS A 1 104 ? 2.559 -0.974 -3.558 1.00 96.12 104 LYS A N 1
ATOM 801 C CA . LYS A 1 104 ? 1.565 -1.768 -4.288 1.00 96.12 104 LYS A CA 1
ATOM 802 C C . LYS A 1 104 ? 1.746 -3.270 -4.037 1.00 96.12 104 LYS A C 1
ATOM 804 O O . LYS A 1 104 ? 0.775 -3.939 -3.703 1.00 96.12 104 LYS A O 1
ATOM 809 N N . GLU A 1 105 ? 2.962 -3.804 -4.179 1.00 95.44 105 GLU A N 1
ATOM 810 C CA . GLU A 1 105 ? 3.196 -5.241 -3.952 1.00 95.44 105 GLU A CA 1
ATOM 811 C C . GLU A 1 105 ? 2.990 -5.647 -2.490 1.00 95.44 105 GLU A C 1
ATOM 813 O O . GLU A 1 105 ? 2.430 -6.706 -2.231 1.00 95.44 105 GLU A O 1
ATOM 818 N N . LEU A 1 106 ? 3.395 -4.808 -1.530 1.00 91.50 106 LEU A N 1
ATOM 819 C CA . LEU A 1 106 ? 3.188 -5.090 -0.107 1.00 91.50 106 LEU A CA 1
ATOM 820 C C . LEU A 1 106 ? 1.703 -5.132 0.256 1.00 91.50 106 LEU A C 1
ATOM 822 O O . LEU A 1 106 ? 1.282 -6.018 0.994 1.00 91.50 106 LEU A O 1
ATOM 826 N N . VAL A 1 107 ? 0.907 -4.203 -0.278 1.00 93.25 107 VAL A N 1
ATOM 827 C CA . VAL A 1 107 ? -0.545 -4.191 -0.070 1.00 93.25 107 VAL A CA 1
ATOM 828 C C . VAL A 1 107 ? -1.180 -5.436 -0.691 1.00 93.25 107 VAL A C 1
ATOM 830 O O . VAL A 1 107 ? -1.923 -6.140 -0.015 1.00 93.25 107 VAL A O 1
ATOM 833 N N . LEU A 1 108 ? -0.840 -5.773 -1.937 1.00 92.50 108 LEU A N 1
ATOM 834 C CA . LEU A 1 108 ? -1.374 -6.974 -2.590 1.00 92.50 108 LEU A CA 1
ATOM 835 C C . LEU A 1 108 ? -0.978 -8.269 -1.864 1.00 92.50 108 LEU A C 1
ATOM 837 O O . LEU A 1 108 ? -1.784 -9.193 -1.783 1.00 92.50 108 LEU A O 1
ATOM 841 N N . HIS A 1 109 ? 0.242 -8.339 -1.328 1.00 88.88 109 HIS A N 1
ATOM 842 C CA . HIS A 1 109 ? 0.720 -9.499 -0.582 1.00 88.88 109 HIS A CA 1
ATOM 843 C C . HIS A 1 109 ? 0.010 -9.646 0.774 1.00 88.88 109 HIS A C 1
ATOM 845 O O . HIS A 1 109 ? -0.525 -10.713 1.081 1.00 88.88 109 HIS A O 1
ATOM 851 N N . ASN A 1 110 ? -0.034 -8.569 1.565 1.00 86.31 110 ASN A N 1
ATOM 852 C CA . ASN A 1 110 ? -0.561 -8.593 2.933 1.00 86.31 110 ASN A CA 1
ATOM 853 C C . ASN A 1 110 ? -2.089 -8.676 2.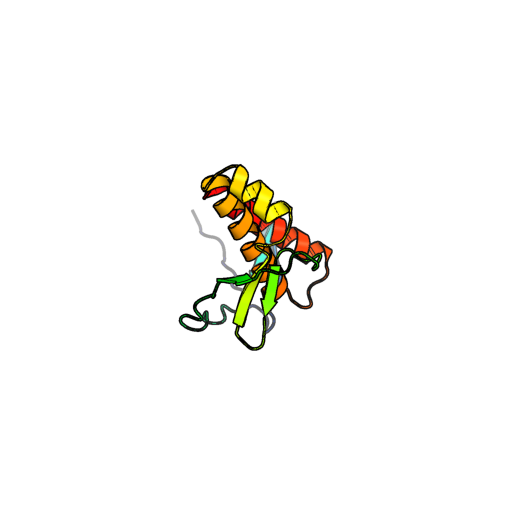994 1.00 86.31 110 ASN A C 1
ATOM 855 O O . ASN A 1 110 ? -2.625 -9.246 3.936 1.00 86.31 110 ASN A O 1
ATOM 859 N N . PHE A 1 111 ? -2.785 -8.123 1.999 1.00 87.31 111 PHE A N 1
ATOM 860 C CA . PHE A 1 111 ? -4.248 -8.131 1.914 1.00 87.31 111 PHE A CA 1
ATOM 861 C C . PHE A 1 111 ? -4.747 -9.120 0.851 1.00 87.31 111 PHE A C 1
ATOM 863 O O . PHE A 1 111 ? -5.790 -8.916 0.228 1.00 87.31 111 PHE A O 1
ATOM 870 N N . SER A 1 112 ? -3.999 -10.202 0.621 1.00 85.44 112 SER A N 1
ATOM 871 C CA . SER A 1 112 ? -4.445 -11.287 -0.251 1.00 85.44 112 SER A CA 1
ATOM 872 C C . SER A 1 112 ? -5.728 -11.929 0.302 1.00 85.44 112 SER A C 1
ATOM 874 O O . SER A 1 112 ? -5.846 -12.190 1.495 1.00 85.44 112 SER A O 1
ATOM 876 N N . GLY A 1 113 ? -6.728 -12.133 -0.561 1.00 84.44 113 GLY A N 1
ATOM 877 C CA . GLY A 1 113 ? -8.046 -12.657 -0.167 1.00 84.44 113 GLY A CA 1
ATOM 878 C C . GLY A 1 113 ? -9.044 -11.608 0.345 1.00 84.44 113 GLY A C 1
ATOM 879 O O . GLY A 1 113 ? -10.206 -11.939 0.566 1.00 84.44 113 GLY A O 1
ATOM 880 N N . VAL A 1 114 ? -8.636 -10.343 0.481 1.00 88.31 114 VAL A N 1
ATOM 881 C CA . VAL A 1 114 ? -9.528 -9.233 0.847 1.00 88.31 114 VAL A CA 1
ATOM 882 C C . VAL A 1 114 ? -10.261 -8.701 -0.402 1.00 88.31 114 VAL A C 1
ATOM 884 O O . VAL A 1 114 ? -9.662 -8.643 -1.480 1.00 88.31 114 VAL A O 1
ATOM 887 N N . PRO A 1 115 ? -11.537 -8.267 -0.300 1.00 89.75 115 PRO A N 1
ATOM 888 C CA . PRO A 1 115 ? -12.245 -7.622 -1.405 1.00 89.75 115 PRO A CA 1
ATOM 889 C C . PRO A 1 115 ? -11.496 -6.413 -1.976 1.00 89.75 115 PRO A C 1
ATOM 891 O O . PRO A 1 115 ? -10.973 -5.578 -1.236 1.00 89.75 115 PRO A O 1
ATOM 894 N N . GLN A 1 116 ? -11.517 -6.268 -3.302 1.00 90.12 116 GLN A N 1
ATOM 895 C CA . GLN A 1 116 ? -10.785 -5.217 -4.016 1.00 90.12 116 GLN A CA 1
ATOM 896 C C . GLN A 1 116 ? -11.021 -3.788 -3.482 1.00 90.12 116 GLN A C 1
ATOM 898 O O . GLN A 1 116 ? -10.035 -3.060 -3.367 1.00 90.12 116 GLN A O 1
ATOM 903 N N . PRO A 1 117 ? -12.248 -3.361 -3.106 1.00 93.50 117 PRO A N 1
ATOM 904 C CA . PRO A 1 117 ? -12.451 -2.026 -2.541 1.00 93.50 117 PRO A CA 1
ATOM 905 C C . PRO A 1 117 ? -11.614 -1.780 -1.280 1.00 93.50 117 PRO A C 1
ATOM 907 O O . PRO A 1 117 ? -10.968 -0.747 -1.159 1.00 93.50 117 PRO A O 1
ATOM 910 N N . LEU A 1 118 ? -11.534 -2.765 -0.384 1.00 87.75 118 LEU A N 1
ATOM 911 C CA . LEU A 1 118 ? -10.747 -2.658 0.844 1.00 87.75 118 LEU A CA 1
ATOM 912 C C . LEU A 1 118 ? -9.240 -2.680 0.566 1.00 87.75 118 LEU A C 1
ATOM 914 O O . LEU A 1 118 ? -8.485 -1.991 1.245 1.00 87.75 118 LEU A O 1
ATOM 918 N N . VAL A 1 119 ? -8.786 -3.413 -0.454 1.00 92.25 119 VAL A N 1
ATOM 919 C CA . VAL A 1 119 ? -7.381 -3.362 -0.899 1.00 92.25 119 VAL A CA 1
ATOM 920 C C . VAL A 1 119 ? -7.009 -1.949 -1.364 1.00 92.25 119 VAL A C 1
ATOM 922 O O . VAL A 1 119 ? -5.914 -1.468 -1.068 1.00 92.25 119 VAL A O 1
ATOM 925 N N . LEU A 1 120 ? -7.920 -1.258 -2.055 1.00 95.81 120 LEU A N 1
ATOM 926 C CA . LEU A 1 120 ? -7.707 0.126 -2.481 1.00 95.81 120 LEU A CA 1
ATOM 927 C C . LEU A 1 120 ? -7.657 1.093 -1.291 1.00 95.81 120 LEU A C 1
ATOM 929 O O . LEU A 1 120 ? -6.775 1.947 -1.273 1.00 95.81 120 LEU A O 1
ATOM 933 N N . GLU A 1 121 ? -8.501 0.912 -0.271 1.00 96.44 121 GLU A N 1
ATOM 934 C CA . GLU A 1 121 ? -8.419 1.693 0.977 1.00 96.44 121 GLU A CA 1
ATOM 935 C C . GLU A 1 121 ? -7.044 1.547 1.648 1.00 96.44 121 GLU A C 1
ATOM 937 O O . GLU A 1 121 ? -6.413 2.532 2.034 1.00 96.44 121 GLU A O 1
ATOM 942 N N . ARG A 1 122 ? -6.507 0.321 1.703 1.00 94.81 122 ARG A N 1
ATOM 943 C CA . ARG A 1 122 ? -5.160 0.077 2.248 1.00 94.81 122 ARG A CA 1
ATOM 944 C C . ARG A 1 122 ? -4.063 0.688 1.392 1.00 94.81 122 ARG A C 1
ATOM 946 O O . ARG A 1 122 ? -3.059 1.159 1.924 1.00 94.81 122 ARG A O 1
ATOM 953 N N . MET A 1 123 ? -4.252 0.735 0.077 1.00 96.25 123 MET A N 1
ATOM 954 C CA . MET A 1 123 ? -3.329 1.442 -0.803 1.00 96.25 123 MET A CA 1
ATOM 955 C C . MET A 1 123 ? -3.327 2.950 -0.522 1.00 96.25 123 MET A C 1
ATOM 957 O O . MET A 1 123 ? -2.249 3.541 -0.462 1.00 96.25 123 MET A O 1
ATOM 961 N N . VAL A 1 124 ? -4.496 3.568 -0.313 1.00 96.69 124 VAL A N 1
ATOM 962 C CA . VAL A 1 124 ? -4.601 4.992 0.053 1.00 96.69 124 VAL A CA 1
ATOM 963 C C . VAL A 1 124 ? -3.850 5.260 1.354 1.00 96.69 124 VAL A C 1
ATOM 965 O O . VAL A 1 124 ? -2.982 6.130 1.381 1.00 96.69 124 VAL A O 1
ATOM 968 N N . GLU A 1 125 ? -4.098 4.461 2.392 1.00 93.56 125 GLU A N 1
ATOM 969 C CA . GLU A 1 125 ? -3.431 4.578 3.693 1.00 93.56 125 GLU A CA 1
ATOM 970 C C . GLU A 1 125 ? -1.895 4.529 3.571 1.00 93.56 125 GLU A C 1
ATOM 972 O O . GLU A 1 125 ? -1.187 5.422 4.053 1.00 93.56 125 GLU A O 1
ATOM 977 N N . VAL A 1 126 ? -1.366 3.522 2.866 1.00 93.38 126 VAL A N 1
ATOM 978 C CA . VAL A 1 126 ? 0.084 3.346 2.684 1.00 93.38 126 VAL A CA 1
ATOM 979 C C . VAL A 1 126 ? 0.689 4.481 1.857 1.00 93.38 126 VAL A C 1
ATOM 981 O O . VAL A 1 126 ? 1.763 4.985 2.198 1.00 93.38 126 VAL A O 1
ATOM 984 N N . VAL A 1 127 ? 0.025 4.912 0.782 1.00 93.94 127 VAL A N 1
ATOM 985 C CA . VAL A 1 127 ? 0.512 6.012 -0.063 1.00 93.94 127 VAL A CA 1
ATOM 986 C C . VAL A 1 127 ? 0.524 7.328 0.706 1.00 93.94 127 VAL A C 1
ATOM 988 O O . VAL A 1 127 ? 1.519 8.049 0.628 1.00 93.94 127 VAL A O 1
ATOM 991 N N . SER A 1 128 ? -0.521 7.631 1.479 1.00 93.69 128 SER A N 1
ATOM 992 C CA . SER A 1 128 ? -0.577 8.837 2.310 1.00 93.69 128 SER A CA 1
ATOM 993 C C . SER A 1 128 ? 0.564 8.868 3.329 1.00 93.69 128 SER A C 1
ATOM 995 O O . SER A 1 128 ? 1.258 9.879 3.445 1.00 93.69 128 SER A O 1
ATOM 997 N N . ALA A 1 129 ? 0.835 7.747 4.003 1.00 91.44 129 ALA A N 1
ATOM 998 C CA . ALA A 1 129 ? 1.964 7.639 4.926 1.00 91.44 129 ALA A CA 1
ATOM 999 C C . ALA A 1 129 ? 3.326 7.780 4.219 1.00 91.44 129 ALA A C 1
ATOM 1001 O O . ALA A 1 129 ? 4.253 8.398 4.747 1.00 91.44 129 ALA A O 1
ATOM 1002 N N . LEU A 1 130 ? 3.463 7.223 3.012 1.00 90.94 130 LEU A N 1
ATOM 1003 C CA . LEU A 1 130 ? 4.687 7.311 2.216 1.00 90.94 130 LEU A CA 1
ATOM 1004 C C . LEU A 1 130 ? 4.959 8.745 1.736 1.00 90.94 130 LEU A C 1
ATOM 1006 O O . LEU A 1 130 ? 6.100 9.202 1.783 1.00 90.94 130 LEU A O 1
ATOM 1010 N N . GLN A 1 131 ? 3.925 9.463 1.297 1.00 89.56 131 GLN A N 1
ATOM 1011 C CA . GLN A 1 131 ? 4.030 10.846 0.820 1.00 89.56 131 GLN A CA 1
ATOM 1012 C C . GLN A 1 131 ? 4.534 11.805 1.901 1.00 89.56 131 GLN A C 1
ATOM 1014 O O . GLN A 1 131 ? 5.292 12.719 1.592 1.00 89.56 131 GLN A O 1
ATOM 1019 N N . GLN A 1 132 ? 4.184 11.571 3.166 1.00 90.19 132 GLN A N 1
ATOM 1020 C CA . GLN A 1 132 ? 4.701 12.354 4.293 1.00 90.19 132 GLN A CA 1
ATOM 1021 C C . GLN A 1 132 ? 6.216 12.174 4.512 1.00 90.19 132 GLN A C 1
ATOM 1023 O O . GLN A 1 132 ? 6.835 12.982 5.200 1.00 90.19 132 GLN A O 1
ATOM 1028 N N . ARG A 1 133 ? 6.822 11.120 3.945 1.00 85.06 133 ARG A N 1
ATOM 1029 C CA . ARG A 1 133 ? 8.219 10.722 4.183 1.00 85.06 133 ARG A CA 1
ATOM 1030 C C . ARG A 1 133 ? 9.157 10.921 2.978 1.00 85.06 133 ARG A C 1
ATOM 1032 O O . ARG A 1 133 ? 10.362 10.745 3.150 1.00 85.06 133 ARG A O 1
ATOM 1039 N N . LEU A 1 134 ? 8.649 11.260 1.781 1.00 79.75 134 LEU A N 1
ATOM 1040 C CA . LEU A 1 134 ? 9.413 11.367 0.512 1.00 79.75 134 LEU A CA 1
ATOM 1041 C C . LEU A 1 134 ? 9.351 12.754 -0.147 1.00 79.75 134 LEU A C 1
ATOM 1043 O O . LEU A 1 134 ? 10.390 13.273 -0.619 1.00 79.75 134 LEU A O 1
#

Radius of gyration: 22.52 Å; chains: 1; bounding box: 50×32×66 Å

Sequence (134 aa):
TAEGPTATLLAGDEEGEGRLSVTAHQGSAVAQAEARFLVLQVKKAARGHKLLLEPVNRPEEPWRSRWAPSRSVIEYNIGHANYIQAKLRGKKNLLRYVALLVAKELVLHNFSGVPQPLVLERMVEVVSALQQRL

pLDDT: mean 86.36, std 13.26, range [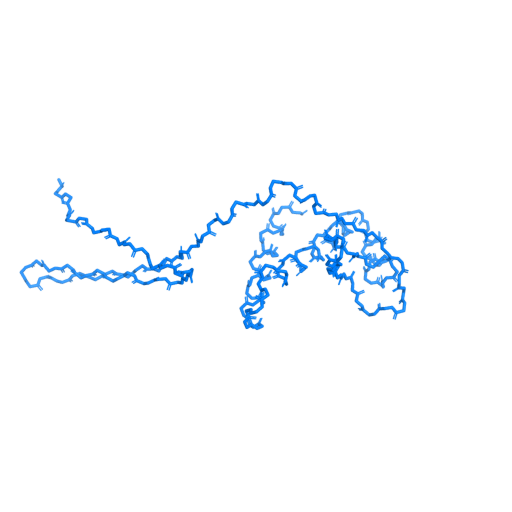41.81, 98.31]

Organism: Eiseniibacteriota bacterium (NCBI:txid2212470)

Foldseek 3Di:
DDDDDDDDDDDDPDWDKDKDKDWDDDPPDIDIDIDIDTDDPPPPPPPDPPAAEAEDADLVDPDQWEQDPVNNYIYGHCNHPCLVVQVVVHDVSNVLSVVLSVLLHVLCVVCPPPDPVVSVVSSVVSNVVVVVVD